Protein AF-A0A3E4KMW6-F1 (afdb_monomer_lite)

Foldseek 3Di:
DVVVVVVVVVVVVVVVVVVVVVVPQPPAAEAEQVCLLVVLLVLLVVVVVCCVVVVPPCDPVLVSLVVNVSRHWYADPDPDPPGRTDDSVVSSVSNVVSVCCVPDDDDDPDD

Secondary structure (DSSP, 8-state):
-HHHHHHHHHHHHHHHHHHHHHH--PPPEEEPTTTHHHHHHHHHHHHHHHHHHTT-TT--HHHHHHHHHTTEEEEEEEEETTEEE--HHHHHHHHHHHHHTTT--------

Radius of gyration: 19.01 Å; chains: 1; bounding box: 40×38×55 Å

Structure (mmCIF, N/CA/C/O backbone):
data_AF-A0A3E4KMW6-F1
#
_entry.id   AF-A0A3E4KMW6-F1
#
loop_
_atom_site.group_PDB
_atom_site.id
_atom_site.type_symbol
_atom_site.label_atom_id
_atom_site.label_alt_id
_atom_site.label_comp_id
_atom_site.label_asym_id
_atom_site.label_entity_id
_atom_site.label_seq_id
_atom_site.pdbx_PDB_ins_code
_atom_site.Cartn_x
_atom_site.Cartn_y
_atom_site.Cartn_z
_atom_site.occupancy
_atom_site.B_iso_or_equiv
_atom_site.auth_seq_id
_atom_site.auth_comp_id
_atom_site.auth_asym_id
_atom_site.auth_atom_id
_atom_site.pdbx_PDB_model_num
ATOM 1 N N . MET A 1 1 ? -20.378 -10.640 40.360 1.00 58.06 1 MET A N 1
ATOM 2 C CA . MET A 1 1 ? -19.158 -10.736 39.521 1.00 58.06 1 MET A CA 1
ATOM 3 C C . MET A 1 1 ? -19.388 -11.423 38.160 1.00 58.06 1 MET A C 1
ATOM 5 O O . MET A 1 1 ? -18.417 -11.737 37.485 1.00 58.06 1 MET A O 1
ATOM 9 N N . GLN A 1 2 ? -20.638 -11.592 37.696 1.00 60.03 2 GLN A N 1
ATOM 10 C CA . GLN A 1 2 ? -20.964 -12.239 36.408 1.00 60.03 2 GLN A CA 1
ATOM 11 C C . GLN A 1 2 ? -20.402 -11.488 35.183 1.00 60.03 2 GLN A C 1
ATOM 13 O O . GLN A 1 2 ? -19.981 -12.105 34.212 1.00 60.03 2 GLN A O 1
ATOM 18 N N . ASN A 1 3 ? -20.344 -10.154 35.266 1.00 64.44 3 ASN A N 1
ATOM 19 C CA . ASN A 1 3 ? -19.880 -9.277 34.187 1.00 64.44 3 ASN A CA 1
ATOM 20 C C . ASN A 1 3 ? -18.394 -9.510 33.839 1.00 64.44 3 ASN A C 1
ATOM 22 O O . ASN A 1 3 ? -18.003 -9.480 32.680 1.00 64.44 3 ASN A O 1
ATOM 26 N N . ASN A 1 4 ? -17.564 -9.843 34.834 1.00 78.69 4 ASN A N 1
ATOM 27 C CA . ASN A 1 4 ? -16.136 -10.080 34.613 1.00 78.69 4 ASN A CA 1
ATOM 28 C C . ASN A 1 4 ? -15.883 -11.390 33.861 1.00 78.69 4 ASN A C 1
ATOM 30 O O . ASN A 1 4 ? -15.006 -11.432 33.007 1.00 78.69 4 ASN A O 1
ATOM 34 N N . ALA A 1 5 ? -16.665 -12.437 34.137 1.00 86.50 5 ALA A N 1
ATOM 35 C CA . ALA A 1 5 ? -16.539 -13.715 33.439 1.00 86.50 5 ALA A CA 1
ATOM 36 C C . ALA A 1 5 ? -16.940 -13.597 31.960 1.00 86.50 5 ALA A C 1
ATOM 38 O O . ALA A 1 5 ? -16.273 -14.157 31.094 1.00 86.50 5 ALA A O 1
ATOM 39 N N . GLU A 1 6 ? -17.990 -12.828 31.664 1.00 88.81 6 GLU A N 1
ATOM 40 C CA . GLU A 1 6 ? -18.424 -12.579 30.288 1.00 88.81 6 GLU A CA 1
ATOM 41 C C . GLU A 1 6 ? -17.408 -11.717 29.522 1.00 88.81 6 GLU A C 1
ATOM 43 O O . GLU A 1 6 ? -17.036 -12.052 28.399 1.00 88.81 6 GLU A O 1
ATOM 48 N N . ASN A 1 7 ? -16.861 -10.678 30.162 1.00 88.06 7 ASN A N 1
ATOM 49 C CA . ASN A 1 7 ? -15.795 -9.860 29.581 1.00 88.06 7 ASN A CA 1
ATOM 50 C C . ASN A 1 7 ? -14.533 -10.684 29.280 1.00 88.06 7 ASN A C 1
ATOM 52 O O . ASN A 1 7 ? -13.925 -10.511 28.225 1.00 88.06 7 ASN A O 1
ATOM 56 N N . ILE A 1 8 ? -14.157 -11.612 30.167 1.00 92.69 8 ILE A N 1
ATOM 57 C CA . ILE A 1 8 ? -13.023 -12.520 29.940 1.00 92.69 8 ILE A CA 1
ATOM 58 C C . ILE A 1 8 ? -13.284 -13.411 28.721 1.00 92.69 8 ILE A C 1
ATOM 60 O O . ILE A 1 8 ? -12.439 -13.466 27.830 1.00 92.69 8 ILE A O 1
ATOM 64 N N . ARG A 1 9 ? -14.470 -14.027 28.610 1.00 91.25 9 ARG A N 1
ATOM 65 C CA . ARG A 1 9 ? -14.830 -14.851 27.440 1.00 91.25 9 ARG A CA 1
ATOM 66 C C . ARG A 1 9 ? -14.817 -14.059 26.137 1.00 91.25 9 ARG A C 1
ATOM 68 O O . ARG A 1 9 ? -14.377 -14.570 25.111 1.00 91.25 9 ARG A O 1
ATOM 75 N N . GLN A 1 10 ? -15.287 -12.813 26.160 1.00 88.81 10 GLN A N 1
ATOM 76 C CA . GLN A 1 10 ? -15.252 -11.943 24.985 1.00 88.81 10 GLN A CA 1
ATOM 77 C C . GLN A 1 10 ? -13.815 -11.614 24.570 1.00 88.81 10 GLN A C 1
ATOM 79 O O . GLN A 1 10 ? -13.499 -11.653 23.381 1.00 88.81 10 GLN A O 1
ATOM 84 N N . ILE A 1 11 ? -12.930 -11.345 25.531 1.00 92.81 11 ILE A N 1
ATOM 85 C CA . ILE A 1 11 ? -11.509 -11.104 25.260 1.00 92.81 11 ILE A CA 1
ATOM 86 C C . ILE A 1 11 ? -10.845 -12.369 24.700 1.00 92.81 11 ILE A C 1
ATOM 88 O O . ILE A 1 11 ? -10.146 -12.288 23.691 1.00 92.81 11 ILE A O 1
ATOM 92 N N . GLU A 1 12 ? -11.099 -13.539 25.287 1.00 93.94 12 GLU A N 1
ATOM 93 C CA . GLU A 1 12 ? -10.600 -14.825 24.783 1.00 93.94 12 GLU A CA 1
ATOM 94 C C . GLU A 1 12 ? -11.080 -15.097 23.355 1.00 93.94 12 GLU A C 1
ATOM 96 O O . GLU A 1 12 ? -10.284 -15.450 22.484 1.00 93.94 12 GLU A O 1
ATOM 101 N N . TYR A 1 13 ? -12.361 -14.854 23.076 1.00 93.06 13 TYR A N 1
ATOM 102 C CA . TYR A 1 13 ? -12.921 -14.982 21.735 1.00 93.06 13 TYR A CA 1
ATOM 103 C C . TYR A 1 13 ? -12.222 -14.054 20.732 1.00 93.06 13 TYR A C 1
ATOM 105 O O . TYR A 1 13 ? -11.811 -14.493 19.654 1.00 93.06 13 TYR A O 1
ATOM 113 N N . VAL A 1 14 ? -12.021 -12.781 21.087 1.00 90.75 14 VAL A N 1
ATOM 114 C CA . VAL A 1 14 ? -11.303 -11.819 20.239 1.00 90.75 14 VAL A CA 1
ATOM 115 C C . VAL A 1 14 ? -9.865 -12.276 19.987 1.00 90.75 14 VAL A C 1
ATOM 117 O O . VAL A 1 14 ? -9.410 -12.225 18.843 1.00 90.75 14 VAL A O 1
ATOM 120 N N . LEU A 1 15 ? -9.166 -12.790 21.003 1.00 91.06 15 LEU A N 1
ATOM 121 C CA . LEU A 1 15 ? -7.806 -13.316 20.861 1.00 91.06 15 LEU A CA 1
ATOM 122 C C . LEU A 1 15 ? -7.753 -14.512 19.901 1.00 91.06 15 LEU A C 1
ATOM 124 O O . LEU A 1 15 ? -6.911 -14.532 19.001 1.00 91.06 15 LEU A O 1
ATOM 128 N N . VAL A 1 16 ? -8.684 -15.465 20.014 1.00 91.12 16 VAL A N 1
ATOM 129 C CA . VAL A 1 16 ? -8.772 -16.613 19.093 1.00 91.12 16 VAL A CA 1
ATOM 130 C C . VAL A 1 16 ? -9.061 -16.162 17.660 1.00 91.12 16 VAL A C 1
ATOM 132 O O . VAL A 1 16 ? -8.481 -16.703 16.711 1.00 91.12 16 VAL A O 1
ATOM 135 N N . MET A 1 17 ? -9.913 -15.152 17.480 1.00 83.19 17 MET A N 1
ATOM 136 C CA . MET A 1 17 ? -10.218 -14.593 16.162 1.00 83.19 17 MET A CA 1
ATOM 137 C C . MET A 1 17 ? -9.019 -13.853 15.562 1.00 83.19 17 MET A C 1
ATOM 139 O O . MET A 1 17 ? -8.716 -14.025 14.380 1.00 83.19 17 MET A O 1
ATOM 143 N N . MET A 1 18 ? -8.280 -13.085 16.364 1.00 80.56 18 MET A N 1
ATOM 144 C CA . MET A 1 18 ? -7.040 -12.432 15.934 1.00 80.56 18 MET A CA 1
ATOM 145 C C . MET A 1 18 ? -5.959 -13.455 15.560 1.00 80.56 18 MET A C 1
ATOM 147 O O . MET A 1 18 ? -5.292 -13.294 14.537 1.00 80.56 18 MET A O 1
ATOM 151 N N . GLU A 1 19 ? -5.823 -14.541 16.326 1.00 78.75 19 GLU A N 1
ATOM 152 C CA . GLU A 1 19 ? -4.938 -15.671 16.019 1.00 78.75 19 GLU A CA 1
ATOM 153 C C . GLU A 1 19 ? -5.329 -16.336 14.689 1.00 78.75 19 GLU A C 1
ATOM 155 O O . GLU A 1 19 ? -4.463 -16.602 13.854 1.00 78.75 19 G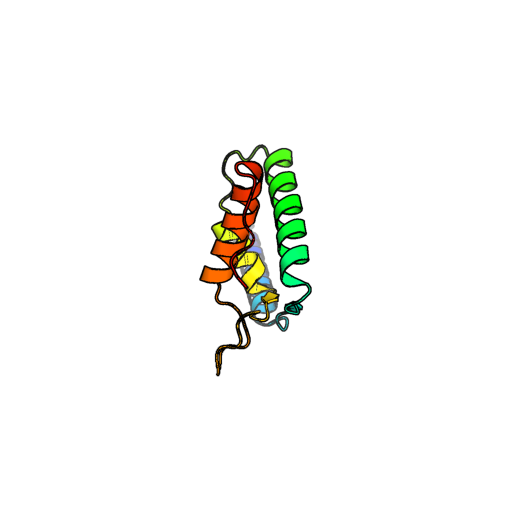LU A O 1
ATOM 160 N N . HIS A 1 20 ? -6.626 -16.548 14.441 1.00 75.62 20 HIS A N 1
ATOM 161 C CA . HIS A 1 20 ? -7.127 -17.081 13.170 1.00 75.62 20 HIS A CA 1
ATOM 162 C C . HIS A 1 20 ? -6.838 -16.147 11.995 1.00 75.62 20 HIS A C 1
ATOM 164 O O . HIS A 1 20 ? -6.381 -16.609 10.951 1.00 75.62 20 HIS A O 1
ATOM 170 N N . VAL A 1 21 ? -7.036 -14.837 12.157 1.00 68.00 21 VAL A N 1
ATOM 171 C CA . VAL A 1 21 ? -6.683 -13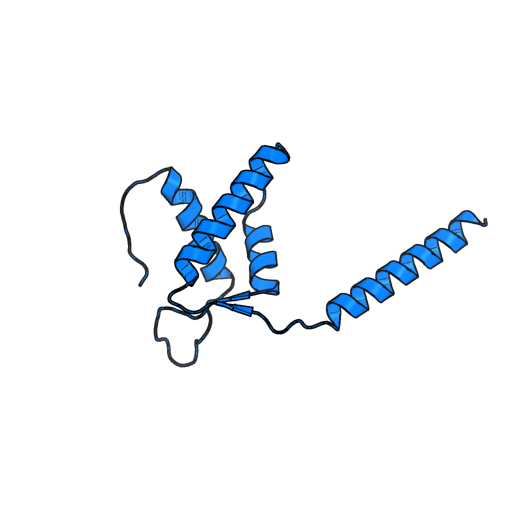.836 11.136 1.00 68.00 21 VAL A CA 1
ATOM 172 C C . VAL A 1 21 ? -5.176 -13.837 10.868 1.00 68.00 21 VAL A C 1
ATOM 174 O O . VAL A 1 21 ? -4.758 -13.740 9.716 1.00 68.00 21 VAL A O 1
ATOM 177 N N . ARG A 1 22 ? -4.352 -14.005 11.908 1.00 63.28 22 ARG A N 1
ATOM 178 C CA . ARG A 1 22 ? -2.890 -14.096 11.793 1.00 63.28 22 ARG A CA 1
ATOM 179 C C . ARG A 1 22 ? -2.441 -15.379 11.083 1.00 63.28 22 ARG A C 1
ATOM 181 O O . ARG A 1 22 ? -1.525 -15.336 10.262 1.00 63.28 22 ARG A O 1
ATOM 188 N N . LYS A 1 23 ? -3.087 -16.513 11.382 1.00 66.62 23 LYS A N 1
ATOM 189 C CA . LYS A 1 23 ? -2.843 -17.827 10.756 1.00 66.62 23 LYS A CA 1
ATOM 190 C C . LYS A 1 23 ? -3.382 -17.906 9.331 1.00 66.62 23 LYS A C 1
ATOM 192 O O . LYS A 1 23 ? -2.781 -18.576 8.495 1.00 66.62 23 LYS A O 1
ATOM 197 N N . GLN A 1 24 ? -4.434 -17.151 9.011 1.00 63.94 24 GLN A N 1
ATOM 198 C CA . GLN A 1 24 ? -4.810 -16.811 7.642 1.00 63.94 24 GLN A CA 1
ATOM 199 C C . GLN A 1 24 ? -3.774 -15.848 7.045 1.00 63.94 24 GLN A C 1
ATOM 201 O O . GLN A 1 24 ? -4.098 -14.717 6.679 1.00 63.94 24 GLN A O 1
ATOM 206 N N . ARG A 1 25 ? -2.525 -16.309 6.882 1.00 57.59 25 ARG A N 1
ATOM 207 C CA . ARG A 1 25 ? -1.553 -15.728 5.949 1.00 57.59 25 ARG A CA 1
ATOM 208 C C . ARG A 1 25 ? -2.156 -15.807 4.549 1.00 57.59 25 ARG A C 1
ATOM 210 O O . ARG A 1 25 ? -1.839 -16.694 3.758 1.00 57.59 25 ARG A O 1
ATOM 217 N N . ARG A 1 26 ? -3.081 -14.897 4.246 1.00 62.78 26 ARG A N 1
ATOM 218 C CA . ARG A 1 26 ? -3.594 -14.692 2.901 1.00 62.78 26 ARG A CA 1
ATOM 219 C C . ARG A 1 26 ? -2.360 -14.406 2.068 1.00 62.78 26 ARG A C 1
ATOM 221 O O . ARG A 1 26 ? -1.618 -13.475 2.378 1.00 62.78 26 ARG A O 1
ATOM 228 N N . ARG A 1 27 ? -2.101 -15.256 1.071 1.00 73.38 27 ARG A N 1
ATOM 229 C CA . ARG A 1 27 ? -1.029 -15.003 0.109 1.00 73.38 27 ARG A CA 1
ATOM 230 C C . ARG A 1 27 ? -1.217 -13.573 -0.383 1.00 73.38 27 ARG A C 1
ATOM 232 O O . ARG A 1 27 ? -2.335 -13.205 -0.755 1.00 73.38 27 ARG A O 1
ATOM 239 N N . HIS A 1 28 ? -0.160 -12.770 -0.299 1.00 82.44 28 HIS A N 1
ATOM 240 C CA . HIS A 1 28 ? -0.225 -11.404 -0.791 1.00 82.44 28 HIS A CA 1
ATOM 241 C C . HIS A 1 28 ? -0.712 -11.438 -2.236 1.00 82.44 28 HIS A C 1
ATOM 243 O O . HIS A 1 28 ? -0.241 -12.248 -3.039 1.00 82.44 28 HIS A O 1
ATOM 249 N N . ARG A 1 29 ? -1.669 -10.573 -2.556 1.00 88.06 29 ARG A N 1
ATOM 250 C CA . ARG A 1 29 ? -2.089 -10.387 -3.939 1.00 88.06 29 ARG A CA 1
ATOM 251 C C . ARG A 1 29 ? -0.961 -9.673 -4.664 1.00 88.06 29 ARG A C 1
ATOM 253 O O . ARG A 1 29 ? -0.496 -8.636 -4.197 1.00 88.06 29 ARG A O 1
ATOM 260 N N . ILE A 1 30 ? -0.502 -10.250 -5.763 1.00 89.81 30 ILE A N 1
ATOM 261 C CA . ILE A 1 30 ? 0.550 -9.644 -6.568 1.00 89.81 30 ILE A CA 1
ATOM 262 C C . ILE A 1 30 ? -0.117 -8.676 -7.538 1.00 89.81 30 ILE A C 1
ATOM 264 O O . ILE A 1 30 ? -1.028 -9.064 -8.262 1.00 89.81 30 ILE A O 1
ATOM 268 N N . VAL A 1 31 ? 0.324 -7.425 -7.517 1.00 89.38 31 VAL A N 1
ATOM 269 C CA . VAL A 1 31 ? -0.049 -6.395 -8.484 1.00 89.38 31 VAL A CA 1
ATOM 270 C C . VAL A 1 31 ? 1.070 -6.321 -9.509 1.00 89.38 31 VAL A C 1
ATOM 272 O O . VAL A 1 31 ? 2.228 -6.080 -9.147 1.00 89.38 31 VAL A O 1
ATOM 275 N N . SER A 1 32 ? 0.727 -6.565 -10.771 1.00 88.06 32 SER A N 1
ATOM 276 C CA . SER A 1 32 ? 1.697 -6.541 -11.862 1.00 88.06 32 SER A CA 1
ATOM 277 C C . SER A 1 32 ? 2.213 -5.123 -12.095 1.00 88.06 32 SER A C 1
ATOM 279 O O . SER A 1 32 ? 1.509 -4.142 -11.845 1.00 88.06 32 SER A O 1
ATOM 281 N N . ARG A 1 33 ? 3.434 -4.997 -12.626 1.00 83.81 33 ARG A N 1
ATOM 282 C CA . ARG A 1 33 ? 4.070 -3.695 -12.918 1.00 83.81 33 ARG A CA 1
ATOM 283 C C . ARG A 1 33 ? 3.198 -2.744 -13.755 1.00 83.81 33 ARG A C 1
ATOM 285 O O . ARG A 1 33 ? 3.266 -1.533 -13.569 1.00 8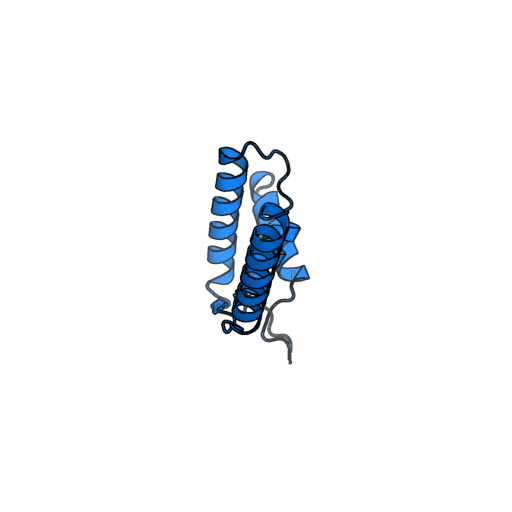3.81 33 ARG A O 1
ATOM 292 N N . THR A 1 34 ? 2.368 -3.279 -14.653 1.00 86.00 34 THR A N 1
ATOM 293 C CA . THR A 1 34 ? 1.453 -2.507 -15.511 1.00 86.00 34 THR A CA 1
ATOM 294 C C . THR A 1 34 ? 0.265 -1.935 -14.740 1.00 86.00 34 THR A C 1
ATOM 296 O O . THR A 1 34 ? -0.219 -0.860 -15.075 1.00 86.00 34 THR A O 1
ATOM 299 N N . GLU A 1 35 ? -0.161 -2.606 -13.670 1.00 88.19 35 GLU A N 1
ATOM 300 C CA . GLU A 1 35 ? -1.328 -2.237 -12.859 1.00 88.19 35 GLU A CA 1
ATOM 301 C C . GLU A 1 35 ? -0.963 -1.366 -11.650 1.00 88.19 35 GLU A C 1
ATOM 303 O O . GLU A 1 35 ? -1.840 -0.744 -11.049 1.00 88.19 35 GLU A O 1
ATOM 308 N N . VAL A 1 36 ? 0.326 -1.283 -11.285 1.00 86.75 36 VAL A N 1
ATOM 309 C CA . VAL A 1 36 ? 0.800 -0.517 -10.116 1.00 86.75 36 VAL A CA 1
ATOM 310 C C . VAL A 1 36 ? 0.261 0.914 -10.141 1.00 86.75 36 VAL A C 1
ATOM 312 O O . VAL A 1 36 ? -0.289 1.386 -9.148 1.00 86.75 36 VAL A O 1
ATOM 315 N N . LYS A 1 37 ? 0.367 1.604 -11.281 1.00 85.62 37 LYS A N 1
ATOM 316 C CA . LYS A 1 37 ? -0.084 2.997 -11.410 1.00 85.62 37 LYS A CA 1
ATOM 317 C C . LYS A 1 37 ? -1.584 3.137 -11.134 1.00 85.62 37 LYS A C 1
ATOM 319 O O . LYS A 1 37 ? -1.982 3.978 -10.328 1.00 85.62 37 LYS A O 1
ATOM 324 N N . GLU A 1 38 ? -2.404 2.320 -11.785 1.00 88.56 38 GLU A N 1
ATOM 325 C CA . GLU A 1 38 ? -3.863 2.366 -11.644 1.00 88.56 38 GLU A CA 1
ATOM 326 C C . GLU A 1 38 ? -4.302 2.008 -10.225 1.00 88.56 38 GLU A C 1
ATOM 328 O O . GLU A 1 38 ? -5.181 2.665 -9.660 1.00 88.56 38 GLU A O 1
ATOM 333 N N . PHE A 1 39 ? -3.623 1.040 -9.604 1.00 90.88 39 PHE A N 1
ATOM 334 C CA . PHE A 1 39 ? -3.853 0.676 -8.214 1.00 90.88 39 PHE A CA 1
ATOM 335 C C . PHE A 1 39 ? -3.656 1.872 -7.278 1.00 90.88 39 PHE A C 1
ATOM 337 O O . PHE A 1 39 ? -4.534 2.163 -6.466 1.00 90.88 39 PHE A O 1
ATOM 344 N N . PHE A 1 40 ? -2.529 2.586 -7.384 1.00 88.50 40 PHE A N 1
ATOM 345 C CA . PHE A 1 40 ? -2.255 3.733 -6.512 1.00 88.50 40 PHE A CA 1
ATOM 346 C C . PHE A 1 40 ? -3.205 4.904 -6.774 1.00 88.50 40 PHE A C 1
ATOM 348 O O . PHE A 1 40 ? -3.651 5.540 -5.818 1.00 88.50 40 PHE A O 1
ATOM 355 N N . MET A 1 41 ? -3.599 5.136 -8.031 1.00 87.88 41 MET A N 1
ATOM 356 C CA . MET A 1 41 ? -4.634 6.120 -8.362 1.00 87.88 41 MET A CA 1
ATOM 357 C C . MET A 1 41 ? -5.975 5.780 -7.696 1.00 87.88 41 MET A C 1
ATOM 359 O O . MET A 1 41 ? -6.616 6.650 -7.103 1.00 87.88 41 MET A O 1
ATOM 363 N N . TYR A 1 42 ? -6.403 4.517 -7.761 1.00 90.81 42 TYR A N 1
ATOM 364 C CA . TYR A 1 42 ? -7.638 4.070 -7.120 1.00 90.81 42 TYR A CA 1
ATOM 365 C C . TYR A 1 42 ? -7.545 4.134 -5.589 1.00 90.81 42 TYR A C 1
ATOM 367 O O . TYR A 1 42 ? -8.432 4.689 -4.938 1.00 90.81 42 TYR A O 1
ATOM 375 N N . ALA A 1 43 ? -6.450 3.638 -5.009 1.00 89.50 43 ALA A N 1
ATOM 376 C CA . ALA A 1 43 ? -6.209 3.668 -3.569 1.00 89.50 43 ALA A CA 1
ATOM 377 C C . ALA A 1 43 ? -6.227 5.101 -3.019 1.00 89.50 43 ALA A C 1
ATOM 379 O O . ALA A 1 43 ? -6.799 5.348 -1.956 1.00 89.50 43 ALA A O 1
ATOM 380 N N . PHE A 1 44 ? -5.672 6.059 -3.765 1.00 88.50 44 PHE A N 1
ATOM 381 C CA . PHE A 1 44 ? -5.716 7.470 -3.402 1.00 88.50 44 PHE A CA 1
ATOM 382 C C . PHE A 1 44 ? -7.143 8.043 -3.428 1.00 88.50 44 PHE A C 1
ATOM 384 O O . PHE A 1 44 ? -7.535 8.742 -2.496 1.00 88.50 44 PHE A O 1
ATOM 391 N N . ARG A 1 45 ? -7.968 7.706 -4.433 1.00 89.56 45 ARG A N 1
ATOM 392 C CA . ARG A 1 45 ? -9.389 8.117 -4.464 1.00 89.56 45 ARG A CA 1
ATOM 393 C C . ARG A 1 45 ? -10.179 7.553 -3.283 1.00 89.56 45 ARG A C 1
ATOM 395 O O . ARG A 1 45 ? -11.013 8.250 -2.711 1.00 89.56 45 ARG A O 1
ATOM 402 N N . VAL A 1 46 ? -9.925 6.297 -2.914 1.00 90.00 46 VAL A N 1
ATOM 403 C CA . VAL A 1 46 ? -10.550 5.672 -1.738 1.00 90.00 46 VAL A CA 1
ATOM 404 C C . VAL A 1 46 ? -10.126 6.396 -0.464 1.00 90.00 46 VAL A C 1
ATOM 406 O O . VAL A 1 46 ? -10.976 6.738 0.353 1.00 90.00 46 VAL A O 1
ATOM 409 N N . TYR A 1 47 ? -8.833 6.680 -0.319 1.00 87.94 47 TYR A N 1
ATOM 410 C CA . TYR A 1 47 ? -8.291 7.442 0.801 1.00 87.94 47 TYR A CA 1
ATOM 411 C C . TYR A 1 47 ? -8.938 8.827 0.932 1.00 87.94 47 TYR A C 1
ATOM 413 O O . TYR A 1 47 ? -9.422 9.169 2.007 1.00 87.94 47 TYR A O 1
ATOM 421 N N . ASP A 1 48 ? -9.032 9.579 -0.163 1.00 87.75 48 ASP A N 1
ATOM 422 C CA . ASP A 1 48 ? -9.670 10.897 -0.204 1.00 87.75 48 ASP A CA 1
ATOM 423 C C . ASP A 1 48 ? -11.151 10.833 0.197 1.00 87.75 48 ASP A C 1
ATOM 425 O O . ASP A 1 48 ? -11.630 11.613 1.020 1.00 87.75 48 ASP A O 1
ATOM 429 N N . ARG A 1 49 ? -11.871 9.823 -0.307 1.00 89.12 49 ARG A N 1
ATOM 430 C CA . ARG A 1 49 ? -13.271 9.586 0.055 1.00 89.12 49 ARG A CA 1
ATOM 431 C C . ARG A 1 49 ? -13.435 9.261 1.539 1.00 89.12 49 ARG A C 1
ATOM 433 O O . ARG A 1 49 ? -14.404 9.714 2.145 1.00 89.12 49 ARG A O 1
ATOM 440 N N . ILE A 1 50 ? -12.518 8.484 2.120 1.00 87.56 50 ILE A N 1
ATOM 441 C CA . ILE A 1 50 ? -12.515 8.171 3.556 1.00 87.56 50 ILE A CA 1
ATOM 442 C C . ILE A 1 50 ? -12.245 9.439 4.366 1.00 87.56 50 ILE A C 1
ATOM 444 O O . ILE A 1 50 ? -12.991 9.715 5.303 1.00 87.56 50 ILE A O 1
ATOM 448 N N . GLN A 1 51 ? -11.237 10.233 3.989 1.00 87.19 51 GLN A N 1
ATOM 449 C CA . GLN A 1 51 ? -10.945 11.506 4.653 1.00 87.19 51 GLN A CA 1
ATOM 450 C C . GLN A 1 51 ? -12.162 12.433 4.654 1.00 87.19 51 GLN A C 1
ATOM 452 O O . GLN A 1 51 ? -12.542 12.942 5.708 1.00 87.19 51 GLN A O 1
ATOM 457 N N . HIS A 1 52 ? -12.804 12.594 3.494 1.00 86.19 52 HIS A N 1
ATOM 458 C CA . HIS A 1 52 ? -13.972 13.454 3.337 1.00 86.19 52 HIS A CA 1
ATOM 459 C C . HIS A 1 52 ? -15.178 12.955 4.141 1.00 86.19 52 HIS A C 1
ATOM 461 O O . HIS A 1 52 ? -15.856 13.744 4.789 1.00 86.19 52 HIS A O 1
ATOM 467 N N . ARG A 1 53 ? -15.473 11.648 4.108 1.00 87.56 53 ARG A N 1
ATOM 468 C CA . ARG A 1 53 ? -16.646 11.084 4.802 1.00 87.56 53 ARG A CA 1
ATOM 469 C C . ARG A 1 53 ? -16.505 11.058 6.315 1.00 87.56 53 ARG A C 1
ATOM 471 O O . ARG A 1 53 ? -17.503 11.191 7.007 1.00 87.56 53 ARG A O 1
ATOM 478 N N . MET A 1 54 ? -15.292 10.856 6.815 1.00 84.81 54 MET A N 1
ATOM 479 C CA . MET A 1 54 ? -15.039 10.746 8.251 1.00 84.81 54 MET A CA 1
ATOM 480 C C . MET A 1 54 ? -14.687 12.097 8.890 1.00 84.81 54 MET A C 1
ATOM 482 O O . MET A 1 54 ? -14.396 12.137 10.079 1.00 84.81 54 MET A O 1
ATOM 486 N N . HIS A 1 55 ? -14.663 13.188 8.111 1.00 81.88 55 HIS A N 1
ATOM 487 C CA . HIS A 1 55 ? -14.188 14.511 8.540 1.00 81.88 55 HIS A CA 1
ATOM 488 C C . HIS A 1 55 ? -12.778 14.482 9.170 1.00 81.88 55 HIS A C 1
ATOM 490 O O . HIS A 1 55 ? -12.429 15.318 10.003 1.00 81.88 55 HIS A O 1
ATOM 496 N N . ILE A 1 56 ? -11.934 13.526 8.758 1.00 80.75 56 ILE A N 1
ATOM 497 C CA . ILE A 1 56 ? -10.569 13.375 9.275 1.00 80.75 56 ILE A CA 1
ATOM 498 C C . ILE A 1 56 ? -9.636 14.252 8.440 1.00 80.75 56 ILE A C 1
ATOM 500 O O . ILE A 1 56 ? -9.219 13.879 7.338 1.00 80.75 56 ILE A O 1
ATOM 504 N N . GLN A 1 57 ? -9.261 15.403 8.998 1.00 69.94 57 GLN A N 1
ATOM 505 C CA . GLN A 1 57 ? -8.395 16.387 8.336 1.00 69.94 57 GLN A CA 1
ATOM 506 C C . GLN A 1 57 ? -7.007 15.818 7.979 1.00 69.94 57 GLN A C 1
ATOM 508 O O . GLN A 1 57 ? -6.454 16.125 6.920 1.00 69.94 57 GLN A O 1
ATOM 513 N N . HIS A 1 58 ? -6.458 14.922 8.809 1.00 72.31 58 HIS A N 1
ATOM 514 C CA . HIS A 1 58 ? -5.102 14.385 8.647 1.00 72.31 58 HIS A CA 1
ATOM 515 C C . HIS A 1 58 ? -5.037 12.870 8.851 1.00 72.31 58 HIS A C 1
ATOM 517 O O . H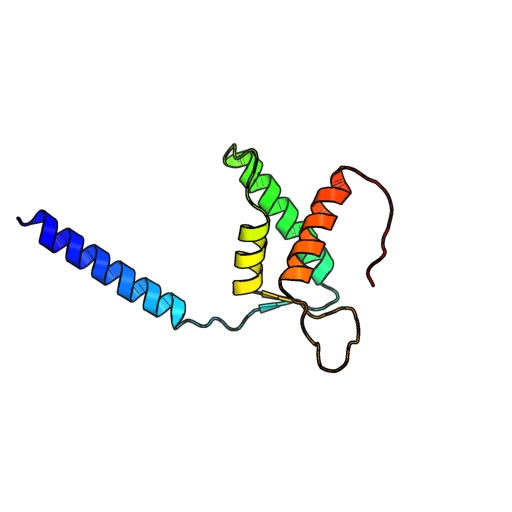IS A 1 58 ? -4.413 12.374 9.788 1.00 72.31 58 HIS A O 1
ATOM 523 N N . LEU A 1 59 ? -5.669 12.107 7.957 1.00 78.25 59 LEU A N 1
ATOM 524 C CA . LEU A 1 59 ? -5.518 10.655 7.987 1.00 78.25 59 LEU A CA 1
ATOM 525 C C . LEU A 1 59 ? -4.057 10.293 7.674 1.00 78.25 59 LEU A C 1
ATOM 527 O O . LEU A 1 59 ? -3.477 10.762 6.695 1.00 78.25 59 LEU A O 1
ATOM 531 N N . ASN A 1 60 ? -3.432 9.464 8.509 1.00 83.69 60 ASN A N 1
ATOM 532 C CA . ASN A 1 60 ? -2.032 9.107 8.307 1.00 83.69 60 ASN A CA 1
ATOM 533 C C . ASN A 1 60 ? -1.888 8.134 7.124 1.00 83.69 60 ASN A C 1
ATOM 535 O O . ASN A 1 60 ? -2.139 6.934 7.245 1.00 83.69 60 ASN A O 1
ATOM 539 N N . TYR A 1 61 ? -1.439 8.651 5.981 1.00 81.44 61 TYR A N 1
ATOM 540 C CA . TYR A 1 61 ? -1.228 7.860 4.766 1.00 81.44 61 TYR A CA 1
ATOM 541 C C . TYR A 1 61 ? -0.188 6.740 4.933 1.00 81.44 61 TYR A C 1
ATOM 543 O O . TYR A 1 61 ? -0.274 5.728 4.242 1.00 81.44 61 TYR A O 1
ATOM 551 N N . THR A 1 62 ? 0.736 6.859 5.892 1.00 85.38 62 THR A N 1
ATOM 552 C CA . THR A 1 62 ? 1.696 5.792 6.220 1.00 85.38 62 THR A CA 1
ATOM 553 C C . THR A 1 62 ? 0.969 4.549 6.726 1.00 85.38 62 THR A C 1
ATOM 555 O O . THR A 1 62 ? 1.285 3.434 6.318 1.00 85.38 62 THR A O 1
ATOM 558 N N . TYR A 1 63 ? -0.057 4.729 7.564 1.00 84.62 63 TYR A N 1
ATOM 559 C CA . TYR A 1 63 ? -0.874 3.623 8.066 1.00 84.62 63 TYR A CA 1
ATOM 560 C C . TYR A 1 63 ? -1.646 2.942 6.932 1.00 84.62 63 TYR A C 1
ATOM 562 O O . TYR A 1 63 ? -1.685 1.717 6.837 1.00 84.62 63 TYR A O 1
ATOM 570 N N . VAL A 1 64 ? -2.180 3.736 6.004 1.00 86.12 64 VAL A N 1
ATOM 571 C CA . VAL A 1 64 ? -2.856 3.229 4.802 1.00 86.12 64 VAL A CA 1
ATOM 572 C C . VAL A 1 64 ? -1.888 2.427 3.930 1.00 86.12 64 VAL A C 1
ATOM 574 O O . VAL A 1 64 ? -2.224 1.329 3.487 1.00 86.12 64 VAL A O 1
ATOM 577 N N . CYS A 1 65 ? -0.655 2.909 3.757 1.00 87.19 65 CYS A N 1
ATOM 578 C CA . CYS A 1 65 ? 0.394 2.182 3.046 1.00 87.19 65 CYS A CA 1
ATOM 579 C C . CYS A 1 65 ? 0.761 0.863 3.742 1.00 87.19 65 CYS A C 1
ATOM 581 O O . CYS A 1 65 ? 0.934 -0.141 3.054 1.00 87.19 65 CYS A O 1
ATOM 583 N N . TYR A 1 66 ? 0.820 0.819 5.079 1.00 87.94 66 TYR A N 1
ATOM 584 C CA . TYR A 1 66 ? 1.040 -0.427 5.826 1.00 87.94 66 TYR A CA 1
ATOM 585 C C . TYR A 1 66 ? -0.089 -1.437 5.614 1.00 87.94 66 TYR A C 1
ATOM 587 O O . TYR A 1 66 ? 0.181 -2.610 5.350 1.00 87.94 66 TYR A O 1
ATOM 595 N N . VAL A 1 67 ? -1.348 -0.991 5.665 1.00 87.06 67 VAL A N 1
ATOM 596 C CA . VAL A 1 67 ? -2.506 -1.853 5.384 1.00 87.06 67 VAL A CA 1
ATOM 597 C C . VAL A 1 67 ? -2.421 -2.418 3.966 1.00 87.06 67 VAL A C 1
ATOM 599 O O . VAL A 1 67 ? -2.606 -3.621 3.776 1.00 87.06 67 VAL A O 1
ATOM 602 N N . ILE A 1 68 ? -2.070 -1.590 2.981 1.00 89.19 68 ILE A N 1
ATOM 603 C CA . ILE A 1 68 ? -1.869 -2.025 1.595 1.00 89.19 68 ILE A CA 1
ATOM 604 C C . ILE A 1 68 ? -0.733 -3.058 1.507 1.00 89.19 68 ILE A C 1
ATOM 606 O O . ILE A 1 68 ? -0.952 -4.143 0.972 1.00 89.19 68 ILE A O 1
ATOM 610 N N . CYS A 1 69 ? 0.437 -2.779 2.089 1.00 87.50 69 CYS A N 1
ATOM 611 C CA . CYS A 1 69 ? 1.590 -3.691 2.074 1.00 87.50 69 CYS A CA 1
ATOM 612 C C . CYS A 1 69 ? 1.303 -5.026 2.778 1.00 87.50 69 CYS A C 1
ATOM 614 O O . CYS A 1 69 ? 1.861 -6.047 2.399 1.00 87.50 69 CYS A O 1
ATOM 616 N N . SER A 1 70 ? 0.411 -5.046 3.774 1.00 85.06 70 SER A N 1
ATOM 617 C CA . SER A 1 70 ? 0.012 -6.286 4.458 1.00 85.06 70 SER A CA 1
ATOM 618 C C . SER A 1 70 ? -0.835 -7.228 3.589 1.00 85.06 70 SER A C 1
ATOM 620 O O . SER A 1 70 ? -1.021 -8.394 3.934 1.00 85.06 70 SER A O 1
ATOM 622 N N . ARG A 1 71 ? -1.402 -6.726 2.481 1.00 86.38 71 ARG A N 1
ATOM 623 C CA . ARG A 1 71 ? -2.323 -7.472 1.605 1.00 86.38 71 ARG A CA 1
ATOM 624 C C . ARG A 1 71 ? -1.823 -7.610 0.170 1.00 86.38 71 ARG A C 1
ATOM 626 O O . ARG A 1 71 ? -2.224 -8.560 -0.503 1.00 86.38 71 ARG A O 1
ATOM 633 N N . TYR A 1 72 ? -0.970 -6.696 -0.281 1.00 89.81 72 TYR A N 1
ATOM 634 C CA . TYR A 1 72 ? -0.509 -6.598 -1.659 1.00 89.81 72 TYR A CA 1
ATOM 635 C C . TYR A 1 72 ? 1.017 -6.550 -1.738 1.00 89.81 72 TYR A C 1
ATOM 637 O O . TYR A 1 72 ? 1.670 -5.860 -0.958 1.00 89.81 72 TYR A O 1
ATOM 645 N N . LEU A 1 73 ? 1.567 -7.257 -2.723 1.00 89.69 73 LEU A N 1
ATOM 646 C CA . LEU A 1 73 ? 2.939 -7.095 -3.193 1.00 89.69 73 LEU A CA 1
ATOM 647 C C . LEU A 1 73 ? 2.885 -6.452 -4.574 1.00 89.69 73 LEU A C 1
ATOM 649 O O . LEU A 1 73 ? 2.114 -6.896 -5.419 1.00 89.69 73 LEU A O 1
ATOM 653 N N . PHE A 1 74 ? 3.706 -5.439 -4.821 1.00 89.44 74 PHE A N 1
ATOM 654 C CA . PHE A 1 74 ? 3.765 -4.781 -6.127 1.00 89.44 74 PHE A CA 1
ATOM 655 C C . PHE A 1 74 ? 5.052 -5.169 -6.816 1.00 89.44 74 PHE A C 1
ATOM 657 O O . PHE A 1 74 ? 6.123 -5.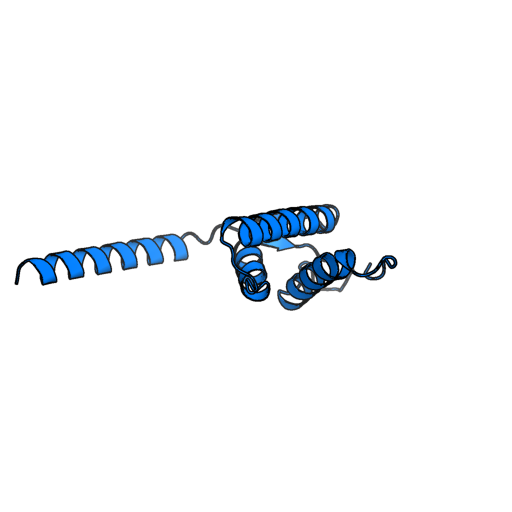068 -6.213 1.00 89.44 74 PHE A O 1
ATOM 664 N N . GLU A 1 75 ? 4.955 -5.610 -8.062 1.00 88.19 75 GLU A N 1
ATOM 665 C CA . GLU A 1 75 ? 6.144 -5.859 -8.861 1.00 88.19 75 GLU A CA 1
ATOM 666 C C . GLU A 1 75 ? 6.886 -4.550 -9.141 1.00 88.19 75 GLU A C 1
ATOM 668 O O . GLU A 1 75 ? 6.290 -3.506 -9.412 1.00 88.19 75 GLU A O 1
ATOM 673 N N . SER A 1 76 ? 8.211 -4.606 -9.034 1.00 79.69 76 SER A N 1
ATOM 674 C CA . SER A 1 76 ? 9.075 -3.477 -9.360 1.00 79.69 76 SER A CA 1
ATOM 675 C C . SER A 1 76 ? 9.073 -3.233 -10.869 1.00 79.69 76 SER A C 1
ATOM 677 O O . SER A 1 76 ? 9.274 -4.161 -11.651 1.00 79.69 76 SER A O 1
ATOM 679 N N . CYS A 1 77 ? 8.900 -1.975 -11.285 1.00 66.19 77 CYS A N 1
ATOM 680 C CA . CYS A 1 77 ? 9.117 -1.569 -12.678 1.00 66.19 77 CYS A CA 1
ATOM 681 C C . CYS A 1 77 ? 10.612 -1.537 -13.039 1.00 66.19 77 CYS A C 1
ATOM 683 O O . CYS A 1 77 ? 10.966 -1.757 -14.194 1.00 66.19 77 CYS A O 1
ATOM 685 N N . LEU A 1 78 ? 11.480 -1.312 -12.047 1.00 66.62 78 LEU A N 1
ATOM 686 C CA . LEU A 1 78 ? 12.931 -1.321 -12.209 1.00 66.62 78 LEU A CA 1
ATOM 687 C C . LEU A 1 78 ? 13.439 -2.764 -12.201 1.00 66.62 78 LEU A C 1
ATOM 689 O O . LEU A 1 78 ? 13.211 -3.492 -11.227 1.00 66.62 78 LEU A O 1
ATOM 693 N N . HIS A 1 79 ? 14.162 -3.157 -13.252 1.00 56.94 79 HIS A N 1
ATOM 694 C CA . HIS A 1 79 ? 14.839 -4.449 -13.314 1.00 56.94 79 HIS A CA 1
ATOM 695 C C . HIS A 1 79 ? 16.095 -4.420 -12.433 1.00 56.94 79 HIS A C 1
ATOM 697 O O . HIS A 1 79 ? 17.214 -4.261 -12.907 1.00 56.94 79 HIS A O 1
ATOM 703 N N . ILE A 1 80 ? 15.910 -4.590 -11.124 1.00 63.38 80 ILE A N 1
ATOM 704 C CA . ILE A 1 80 ? 17.016 -4.773 -10.181 1.00 63.38 80 ILE A CA 1
ATOM 705 C C . ILE A 1 80 ? 17.176 -6.282 -9.943 1.00 63.38 80 ILE A C 1
ATOM 707 O O . ILE A 1 80 ? 16.198 -6.933 -9.550 1.00 63.38 80 ILE A O 1
ATOM 711 N N . PRO A 1 81 ? 18.365 -6.871 -10.173 1.00 55.22 81 PRO A N 1
ATOM 712 C CA . PRO A 1 81 ? 18.589 -8.285 -9.891 1.00 55.22 81 PRO A CA 1
ATOM 713 C C . PRO A 1 81 ? 18.268 -8.582 -8.417 1.00 55.22 81 PRO A C 1
ATOM 715 O O . PRO A 1 81 ? 18.606 -7.809 -7.523 1.00 55.22 81 PRO A O 1
ATOM 718 N N . ASN A 1 82 ? 17.552 -9.681 -8.169 1.00 65.00 82 ASN A N 1
ATOM 719 C CA . ASN A 1 82 ? 17.050 -10.108 -6.853 1.00 65.00 82 ASN A CA 1
ATOM 720 C C . ASN A 1 82 ? 15.993 -9.208 -6.174 1.00 65.00 82 ASN A C 1
ATOM 722 O O . ASN A 1 82 ? 15.627 -9.470 -5.027 1.00 65.00 82 ASN A O 1
ATOM 726 N N . ARG A 1 83 ? 15.421 -8.199 -6.852 1.00 69.88 83 ARG A N 1
ATOM 727 C CA . ARG A 1 83 ? 14.277 -7.420 -6.331 1.00 69.88 83 ARG A CA 1
ATOM 728 C C . ARG A 1 83 ? 13.076 -7.471 -7.267 1.00 69.88 83 ARG A C 1
ATOM 730 O O . ARG A 1 83 ? 12.849 -6.578 -8.075 1.00 69.88 83 ARG A O 1
ATOM 737 N N . ARG A 1 84 ? 12.261 -8.516 -7.098 1.00 79.69 84 ARG A N 1
ATOM 738 C CA . ARG A 1 84 ? 10.989 -8.664 -7.821 1.00 79.69 84 ARG A CA 1
ATOM 739 C C . ARG A 1 84 ? 9.906 -7.697 -7.331 1.00 79.69 84 ARG A C 1
ATOM 741 O O . ARG A 1 84 ? 9.108 -7.235 -8.139 1.00 79.69 84 ARG A O 1
ATOM 748 N N . PHE A 1 85 ? 9.879 -7.381 -6.035 1.00 85.44 85 PHE A N 1
ATOM 749 C CA . PHE A 1 85 ? 8.827 -6.564 -5.423 1.00 85.44 85 PHE A CA 1
ATOM 750 C C . PHE A 1 85 ? 9.362 -5.250 -4.858 1.00 85.44 85 PHE A C 1
ATOM 752 O O . PHE A 1 85 ? 10.504 -5.172 -4.401 1.00 85.44 85 PHE A O 1
ATOM 759 N N . VAL A 1 86 ? 8.517 -4.222 -4.866 1.00 85.19 86 VAL A N 1
ATOM 760 C CA . VAL A 1 86 ? 8.833 -2.925 -4.262 1.00 85.19 86 VAL A CA 1
ATOM 761 C C . VAL A 1 86 ? 8.822 -3.014 -2.735 1.00 85.19 86 VAL A C 1
ATOM 763 O O . VAL A 1 86 ? 8.065 -3.778 -2.134 1.00 85.19 86 VAL A O 1
ATOM 766 N N . SER A 1 87 ? 9.647 -2.192 -2.092 1.00 84.50 87 SER A N 1
ATOM 767 C CA . SER A 1 87 ? 9.670 -2.089 -0.631 1.00 84.50 87 SER A CA 1
ATOM 768 C C . SER A 1 87 ? 8.496 -1.249 -0.097 1.00 84.50 87 SER A C 1
ATOM 770 O O . SER A 1 87 ? 7.999 -0.375 -0.814 1.00 84.50 87 SER A O 1
ATOM 772 N N . PRO A 1 88 ? 8.098 -1.407 1.179 1.00 83.00 88 PRO A N 1
ATOM 773 C CA . PRO A 1 88 ? 7.097 -0.538 1.806 1.00 83.00 88 PRO A CA 1
ATOM 774 C C . PRO A 1 88 ? 7.451 0.958 1.758 1.00 83.00 88 PRO A C 1
ATOM 776 O O . PRO A 1 88 ? 6.570 1.802 1.607 1.00 83.00 88 PRO A O 1
ATOM 779 N N . ALA A 1 89 ? 8.743 1.303 1.815 1.00 82.69 89 ALA A N 1
ATOM 780 C CA . ALA A 1 89 ? 9.201 2.683 1.650 1.00 82.69 89 ALA A CA 1
ATOM 781 C C . ALA A 1 89 ? 8.886 3.223 0.242 1.00 82.69 89 ALA A C 1
ATOM 783 O O . ALA A 1 89 ? 8.455 4.364 0.090 1.00 82.69 89 ALA A O 1
ATOM 784 N N . THR A 1 90 ? 9.033 2.384 -0.786 1.00 84.12 90 THR A N 1
ATOM 785 C CA . THR A 1 90 ? 8.67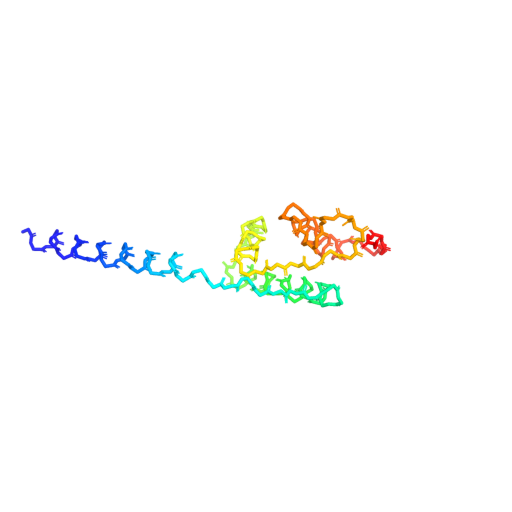9 2.719 -2.173 1.00 84.12 90 THR A CA 1
ATOM 786 C C . THR A 1 90 ? 7.168 2.894 -2.347 1.00 84.12 90 THR A C 1
ATOM 788 O O . THR A 1 90 ? 6.745 3.855 -2.985 1.00 84.12 90 THR A O 1
ATOM 791 N N . VAL A 1 91 ? 6.353 2.029 -1.729 1.00 85.38 91 VAL A N 1
ATOM 792 C CA . VAL A 1 91 ? 4.882 2.175 -1.683 1.00 85.38 91 VAL A CA 1
ATOM 793 C C . VAL A 1 91 ? 4.491 3.526 -1.085 1.00 85.38 91 VAL A C 1
ATOM 795 O O . VAL A 1 91 ? 3.656 4.238 -1.645 1.00 85.38 91 VAL A O 1
ATOM 798 N N . ASN A 1 92 ? 5.138 3.912 0.017 1.00 85.25 92 ASN A N 1
ATOM 799 C CA . ASN A 1 92 ? 4.896 5.195 0.665 1.00 85.25 92 ASN A CA 1
ATOM 800 C C . ASN A 1 92 ? 5.238 6.378 -0.260 1.00 85.25 92 ASN A C 1
ATOM 802 O O . ASN A 1 92 ? 4.474 7.338 -0.372 1.00 85.25 92 ASN A O 1
ATOM 806 N N . SER A 1 93 ? 6.352 6.281 -0.990 1.00 84.19 93 SER A N 1
ATOM 807 C CA . SER A 1 93 ? 6.754 7.274 -1.992 1.00 84.19 93 SER A CA 1
ATOM 808 C C . SER A 1 93 ? 5.768 7.381 -3.161 1.00 84.19 93 SER A C 1
ATOM 810 O O . SER A 1 93 ? 5.464 8.496 -3.587 1.00 84.19 93 SER A O 1
ATOM 812 N N . TYR A 1 94 ? 5.219 6.265 -3.657 1.00 83.94 94 TYR A N 1
ATOM 813 C CA . TYR A 1 94 ? 4.173 6.285 -4.689 1.00 83.94 94 TYR A CA 1
ATOM 814 C C . TYR A 1 94 ? 2.918 7.008 -4.204 1.00 83.94 94 TYR A C 1
ATOM 816 O O . TYR A 1 94 ? 2.405 7.889 -4.894 1.00 83.94 94 TYR A O 1
ATOM 824 N N . PHE A 1 95 ? 2.478 6.713 -2.982 1.00 82.62 95 PHE A N 1
ATOM 825 C CA . PHE A 1 95 ? 1.317 7.368 -2.388 1.00 82.62 95 PHE A CA 1
ATOM 826 C C . PHE A 1 95 ? 1.549 8.872 -2.164 1.00 82.62 95 PHE A C 1
ATOM 828 O O . PHE A 1 95 ? 0.684 9.697 -2.468 1.00 82.62 95 PHE A O 1
ATOM 835 N N . LYS A 1 96 ? 2.746 9.254 -1.696 1.00 82.44 96 LYS A N 1
ATOM 836 C CA . LYS A 1 96 ? 3.153 10.660 -1.548 1.00 82.44 96 LYS A CA 1
ATOM 837 C C . LYS A 1 96 ? 3.143 11.396 -2.893 1.00 82.44 96 LYS A C 1
ATOM 839 O O . LYS A 1 96 ? 2.699 12.543 -2.945 1.00 82.44 96 LYS A O 1
ATOM 844 N N . LYS A 1 97 ? 3.581 10.745 -3.977 1.00 79.94 97 LYS A N 1
ATOM 845 C CA . LYS A 1 97 ? 3.561 11.317 -5.333 1.00 79.94 97 LYS A CA 1
ATOM 846 C C . LYS A 1 97 ? 2.136 11.539 -5.844 1.00 79.94 97 LYS A C 1
ATOM 848 O O . LYS A 1 97 ? 1.859 12.622 -6.350 1.00 79.94 97 LYS A O 1
ATOM 853 N N . GLU A 1 98 ? 1.225 10.579 -5.672 1.00 77.88 98 GLU A N 1
ATOM 854 C CA . GLU A 1 98 ? -0.189 10.759 -6.055 1.00 77.88 98 GLU A CA 1
ATOM 855 C C . GLU A 1 98 ? -0.868 11.890 -5.269 1.00 77.88 98 GLU A C 1
ATOM 857 O O . GLU A 1 98 ? -1.637 12.665 -5.835 1.00 77.88 98 GLU A O 1
ATOM 862 N N . ARG A 1 99 ? -0.514 12.072 -3.991 1.00 69.81 99 ARG A N 1
ATOM 863 C CA . ARG A 1 99 ? -0.976 13.224 -3.202 1.00 69.81 99 ARG A CA 1
ATOM 864 C C . ARG A 1 99 ? -0.410 14.553 -3.716 1.00 69.81 99 ARG A C 1
ATOM 866 O O . ARG A 1 99 ? -1.151 15.527 -3.818 1.00 69.81 99 ARG A O 1
ATOM 873 N N . GLY A 1 100 ? 0.884 14.595 -4.040 1.00 65.56 100 GLY A N 1
ATOM 874 C CA . GLY A 1 100 ? 1.557 15.781 -4.586 1.00 65.56 100 GLY A CA 1
ATOM 875 C C . GLY A 1 100 ? 1.076 16.170 -5.989 1.00 65.56 100 GLY A C 1
ATOM 876 O O . GLY A 1 100 ? 1.039 17.352 -6.314 1.00 65.56 100 GLY A O 1
ATOM 877 N N . ARG A 1 101 ? 0.610 15.202 -6.792 1.00 56.72 101 ARG A N 1
ATOM 878 C CA . ARG A 1 101 ? 0.024 15.430 -8.127 1.00 56.72 101 ARG A CA 1
ATOM 879 C C . ARG A 1 101 ? -1.215 16.324 -8.126 1.00 56.72 101 ARG A C 1
ATOM 881 O O . ARG A 1 101 ? -1.502 16.931 -9.151 1.00 56.72 101 ARG A O 1
ATOM 888 N N . ARG A 1 102 ? -1.936 16.440 -7.004 1.00 49.31 102 ARG A N 1
ATOM 889 C CA . ARG A 1 102 ? -3.042 17.407 -6.870 1.00 49.31 102 ARG A CA 1
ATOM 890 C C . ARG A 1 102 ? -2.578 18.866 -6.734 1.00 49.31 102 ARG A C 1
ATOM 892 O O . ARG A 1 102 ? -3.410 19.748 -6.893 1.00 49.31 102 ARG A O 1
ATOM 899 N N . TYR A 1 103 ? -1.290 19.122 -6.479 1.00 40.91 103 TYR A N 1
ATOM 900 C CA . TYR A 1 103 ? -0.742 20.471 -6.263 1.00 40.91 103 TYR A CA 1
ATOM 901 C C . TYR A 1 103 ? 0.364 20.878 -7.247 1.00 40.91 103 TYR A C 1
ATOM 903 O O . TYR A 1 103 ? 0.821 22.018 -7.209 1.00 40.91 103 TYR A O 1
ATOM 911 N N . SER A 1 104 ? 0.816 19.991 -8.138 1.00 37.00 104 SER A N 1
ATOM 912 C CA . SER A 1 104 ? 1.816 20.337 -9.156 1.00 37.00 104 SER A CA 1
ATOM 913 C C . SER A 1 104 ? 1.647 19.468 -10.402 1.00 37.00 104 SER A C 1
ATOM 915 O O . SER A 1 104 ? 1.815 18.247 -10.370 1.00 37.00 104 SER A O 1
ATOM 917 N N . THR A 1 105 ? 1.290 20.117 -11.508 1.00 43.00 105 THR A N 1
ATOM 918 C CA . THR A 1 105 ? 1.440 19.598 -12.869 1.00 43.00 105 THR A CA 1
ATOM 919 C C . THR A 1 105 ? 2.913 19.290 -13.161 1.00 43.00 105 THR A C 1
ATOM 921 O O . THR A 1 105 ? 3.788 20.027 -12.721 1.00 43.00 105 THR A O 1
ATOM 924 N N . CYS A 1 106 ? 3.146 18.242 -13.959 1.00 32.88 106 CYS A N 1
ATOM 925 C CA . CYS A 1 106 ? 4.432 17.823 -14.542 1.00 32.88 106 CYS A CA 1
ATOM 926 C C . CYS A 1 106 ? 5.387 17.024 -13.624 1.00 32.88 106 CYS A C 1
ATOM 928 O O . CYS A 1 106 ? 6.055 17.552 -12.752 1.00 32.88 106 CYS A O 1
ATOM 930 N N . GLU A 1 107 ? 5.455 15.705 -13.858 1.00 35.81 107 GLU A N 1
ATOM 931 C CA . GLU A 1 107 ? 6.658 14.997 -14.351 1.00 35.81 107 GLU A CA 1
ATOM 932 C C . GLU A 1 107 ? 6.652 13.493 -14.001 1.00 35.81 107 GLU A C 1
ATOM 934 O O . GLU A 1 107 ? 6.706 13.016 -12.856 1.00 35.81 107 GLU A O 1
ATOM 939 N N . TYR A 1 108 ? 6.581 12.705 -15.072 1.00 39.53 108 TYR A N 1
ATOM 940 C CA . TYR A 1 108 ? 6.750 11.261 -15.082 1.00 39.53 108 TYR A CA 1
ATOM 941 C C . TYR A 1 108 ? 8.240 10.909 -15.091 1.00 39.53 108 TYR A C 1
ATOM 943 O O . TYR A 1 108 ? 8.789 10.502 -16.103 1.00 39.53 108 TYR A O 1
ATOM 951 N N . ARG A 1 109 ? 8.895 11.010 -13.937 1.00 41.41 109 ARG A N 1
ATOM 952 C CA . ARG A 1 109 ? 10.118 10.250 -13.659 1.00 41.41 109 ARG A CA 1
ATOM 953 C C . ARG A 1 109 ? 9.932 9.519 -12.346 1.00 41.41 109 ARG A C 1
ATOM 955 O O . ARG A 1 109 ? 9.844 10.159 -11.306 1.00 41.41 109 ARG A O 1
ATOM 962 N N . ILE A 1 110 ? 9.576 8.241 -12.449 1.00 40.06 110 ILE A N 1
ATOM 963 C CA . ILE A 1 110 ? 10.308 7.076 -11.921 1.00 40.06 110 ILE A CA 1
ATOM 964 C C . ILE A 1 110 ? 9.758 5.900 -12.745 1.00 40.06 110 ILE A C 1
ATOM 966 O O . ILE A 1 110 ? 8.723 5.328 -12.401 1.00 40.06 110 ILE A O 1
ATOM 970 N N . PHE A 1 111 ? 10.395 5.658 -13.887 1.00 40.97 111 PHE A N 1
ATOM 971 C CA . PHE A 1 111 ? 10.491 4.340 -14.503 1.00 40.97 111 PHE A CA 1
ATOM 972 C C . PHE A 1 111 ? 11.923 3.875 -14.303 1.00 40.97 111 PHE A C 1
ATOM 974 O O . PHE A 1 111 ? 12.811 4.762 -14.300 1.00 40.97 111 PHE A O 1
#

Sequence (111 aa):
MQNNAENIRQIEYVLVMMEHVRKQRRRHRIVSRTEVKEFFMYAFRVYDRIQHRMHIQHLNYTYVCYVICSRYLFESCLHIPNRRFVSPATVNSYFKKERGRRYSTCEYRIF

pLDDT: mean 77.73, std 15.23, range [32.88, 93.94]

Organism: NCBI:txid329854